Protein AF-A0A1J4Z9C2-F1 (afdb_monomer_lite)

Secondary structure (DSSP, 8-state):
-HHHHHHHTT--EEEETTSTTGGG--TTTEEEE-TTS-HHHHHHHHHHHHT-SSPPPPP---HHHHHHHHHHHHHHHHHH--

Foldseek 3Di:
DVLLVCLQVLQADEEEPPDPCQVVRDPLRFYYDHPPDDVVVVVVRVVVSVPDPDGGDHDDDDVVNVVVVVVVVVVVVVVVVD

Structure (mmCIF, N/CA/C/O backbone):
data_AF-A0A1J4Z9C2-F1
#
_entry.id   AF-A0A1J4Z9C2-F1
#
loop_
_atom_site.group_PDB
_atom_site.id
_atom_site.type_symbol
_atom_site.label_atom_id
_atom_site.label_alt_id
_atom_site.label_comp_id
_atom_site.label_asym_id
_atom_site.label_entity_id
_atom_site.label_seq_id
_atom_site.pdbx_PDB_ins_code
_atom_site.Cartn_x
_atom_site.Cartn_y
_atom_site.Cartn_z
_atom_site.occupancy
_atom_site.B_iso_or_equiv
_atom_site.auth_seq_id
_atom_site.auth_comp_id
_atom_site.auth_asym_id
_atom_site.auth_atom_id
_atom_site.pdbx_PDB_model_num
ATOM 1 N N . MET A 1 1 ? 6.505 -10.546 -1.322 1.00 78.69 1 MET A N 1
ATOM 2 C CA . MET A 1 1 ? 5.907 -9.314 -1.884 1.00 78.69 1 MET A CA 1
ATOM 3 C C . MET A 1 1 ? 4.778 -8.865 -0.961 1.00 78.69 1 MET A C 1
ATOM 5 O O . MET A 1 1 ? 3.615 -9.064 -1.280 1.00 78.69 1 MET A O 1
ATOM 9 N N . VAL A 1 2 ? 5.097 -8.262 0.190 1.00 90.88 2 VAL A N 1
ATOM 10 C CA . VAL A 1 2 ? 4.114 -8.128 1.288 1.00 90.88 2 VAL A CA 1
ATOM 11 C C . VAL A 1 2 ? 2.861 -7.337 0.889 1.00 90.88 2 VAL A C 1
ATOM 13 O O . VAL A 1 2 ? 1.751 -7.742 1.212 1.00 90.88 2 VAL A O 1
ATOM 16 N N . ILE A 1 3 ? 3.011 -6.242 0.136 1.00 95.00 3 ILE A N 1
ATOM 17 C CA . ILE A 1 3 ? 1.868 -5.389 -0.230 1.00 95.00 3 ILE A CA 1
ATOM 18 C C . ILE A 1 3 ? 0.944 -6.073 -1.242 1.00 95.00 3 ILE A C 1
ATOM 20 O O . ILE A 1 3 ? -0.269 -6.092 -1.056 1.00 95.00 3 ILE A O 1
ATOM 24 N N . SER A 1 4 ? 1.499 -6.681 -2.292 1.00 91.88 4 SER A N 1
ATOM 25 C CA . SER A 1 4 ? 0.704 -7.412 -3.286 1.00 91.88 4 SER A CA 1
ATOM 26 C C . SER A 1 4 ? -0.007 -8.624 -2.683 1.00 91.88 4 SER A C 1
ATOM 28 O O . SER A 1 4 ? -1.152 -8.884 -3.035 1.00 91.88 4 SER A O 1
ATOM 30 N N . GLU A 1 5 ? 0.638 -9.335 -1.756 1.00 93.38 5 GLU A N 1
ATOM 31 C CA . GLU A 1 5 ? 0.046 -10.471 -1.038 1.00 93.38 5 GLU A CA 1
ATOM 32 C C . GLU A 1 5 ? -1.093 -10.025 -0.114 1.00 93.38 5 GLU A C 1
ATOM 34 O O . GLU A 1 5 ? -2.164 -10.630 -0.137 1.00 93.38 5 GLU A O 1
ATOM 39 N N . ALA A 1 6 ? -0.910 -8.932 0.635 1.00 95.19 6 ALA A N 1
ATOM 40 C CA . ALA A 1 6 ? -1.961 -8.358 1.473 1.00 95.19 6 ALA A CA 1
ATOM 41 C C . ALA A 1 6 ? -3.192 -7.968 0.638 1.00 95.19 6 ALA A C 1
ATOM 43 O O . ALA A 1 6 ? -4.308 -8.382 0.951 1.00 95.19 6 ALA A O 1
ATOM 44 N N . MET A 1 7 ? -2.993 -7.256 -0.475 1.00 95.19 7 MET A N 1
ATOM 45 C CA . MET A 1 7 ? -4.101 -6.875 -1.357 1.00 95.19 7 MET A CA 1
ATOM 46 C C . MET A 1 7 ? -4.761 -8.092 -2.032 1.00 95.19 7 MET A C 1
ATOM 48 O O . MET A 1 7 ? -5.983 -8.122 -2.186 1.00 95.19 7 MET A O 1
ATOM 52 N N . ALA A 1 8 ? -3.996 -9.124 -2.408 1.00 93.56 8 ALA A N 1
ATOM 53 C CA . ALA A 1 8 ? -4.553 -10.367 -2.955 1.00 93.56 8 ALA A CA 1
ATOM 54 C C . ALA A 1 8 ? -5.438 -11.084 -1.921 1.00 93.56 8 ALA A C 1
ATOM 56 O O . ALA A 1 8 ? -6.540 -11.535 -2.248 1.00 93.56 8 ALA A O 1
ATOM 57 N N . ALA A 1 9 ? -5.002 -11.083 -0.657 1.00 94.94 9 ALA A N 1
ATOM 58 C CA . ALA A 1 9 ? -5.741 -11.582 0.500 1.00 94.94 9 ALA A CA 1
ATOM 59 C C . ALA A 1 9 ? -6.887 -10.659 0.961 1.00 94.94 9 ALA A C 1
ATOM 61 O O . ALA A 1 9 ? -7.538 -10.955 1.962 1.00 94.94 9 ALA A O 1
ATOM 62 N N . ARG A 1 10 ? -7.162 -9.561 0.238 1.00 95.94 10 ARG A N 1
ATOM 63 C CA . ARG A 1 10 ? -8.189 -8.560 0.576 1.00 95.94 10 ARG A CA 1
ATOM 64 C C . ARG A 1 10 ? -7.962 -7.908 1.944 1.00 95.94 10 ARG A C 1
ATOM 66 O O . ARG A 1 10 ? -8.912 -7.566 2.644 1.00 95.94 10 ARG A O 1
ATOM 73 N N . VAL A 1 11 ? -6.702 -7.733 2.329 1.00 95.75 11 VAL A N 1
ATOM 74 C CA . VAL A 1 11 ? -6.295 -6.972 3.511 1.00 95.75 11 VAL A CA 1
ATOM 75 C C . VAL A 1 11 ? -5.988 -5.540 3.067 1.00 95.75 11 VAL A C 1
ATOM 77 O O . VAL A 1 11 ? -5.196 -5.363 2.136 1.00 95.75 11 VAL A O 1
ATOM 80 N N . PRO A 1 12 ? -6.599 -4.510 3.684 1.00 96.88 12 PRO A N 1
ATOM 81 C CA . PRO A 1 12 ? -6.331 -3.132 3.304 1.00 96.88 12 PRO A CA 1
ATOM 82 C C . PRO A 1 12 ? -4.905 -2.740 3.682 1.00 96.88 12 PRO A C 1
ATOM 84 O O . PRO A 1 12 ? -4.374 -3.183 4.702 1.00 96.88 12 PRO A O 1
ATOM 87 N N . VAL A 1 13 ? -4.294 -1.878 2.875 1.00 97.12 13 VAL A N 1
ATOM 88 C CA . VAL A 1 13 ? -2.901 -1.456 3.070 1.00 97.12 13 VAL A CA 1
ATOM 89 C C . VAL A 1 13 ? -2.798 0.051 3.286 1.00 97.12 13 VAL A C 1
ATOM 91 O O . VAL A 1 13 ? -3.549 0.830 2.707 1.00 97.12 13 VAL A O 1
ATOM 94 N N . ALA A 1 14 ? -1.847 0.470 4.115 1.00 97.56 14 ALA A N 1
ATOM 95 C CA . ALA A 1 14 ? -1.391 1.852 4.196 1.00 97.56 14 ALA A CA 1
ATOM 96 C C . ALA A 1 14 ? 0.107 1.846 3.883 1.00 97.56 14 ALA A C 1
ATOM 98 O O . ALA A 1 14 ? 0.884 1.220 4.606 1.00 97.56 14 ALA A O 1
ATOM 99 N N . VAL A 1 15 ? 0.504 2.461 2.771 1.00 97.81 15 VAL A N 1
ATOM 100 C CA . VAL A 1 15 ? 1.884 2.407 2.258 1.00 97.81 15 VAL A CA 1
ATOM 101 C C . VAL A 1 15 ? 2.408 3.797 1.946 1.00 97.81 15 VAL A C 1
ATOM 103 O O . VAL A 1 15 ? 1.630 4.739 1.816 1.00 97.81 15 VAL A O 1
ATOM 106 N N . SER A 1 16 ? 3.726 3.928 1.798 1.00 97.62 16 SER A N 1
ATOM 107 C CA . SER A 1 16 ? 4.312 5.181 1.330 1.00 97.62 16 SER A CA 1
ATOM 108 C C . SER A 1 16 ? 4.198 5.308 -0.187 1.00 97.62 16 SER A C 1
ATOM 110 O O . SER A 1 16 ? 4.131 4.304 -0.898 1.00 97.62 16 SER A O 1
ATOM 112 N N . ASP A 1 17 ? 4.268 6.531 -0.697 1.00 96.94 17 ASP A N 1
ATOM 113 C CA . ASP A 1 17 ? 4.475 6.821 -2.122 1.00 96.94 17 ASP A CA 1
ATOM 114 C C . ASP A 1 17 ? 5.815 6.295 -2.668 1.00 96.94 17 ASP A C 1
ATOM 116 O O . ASP A 1 17 ? 5.934 6.037 -3.862 1.00 96.94 17 ASP A O 1
ATOM 120 N N . ALA A 1 18 ? 6.796 6.043 -1.798 1.00 95.88 18 ALA A N 1
ATOM 121 C CA . ALA A 1 18 ? 8.046 5.361 -2.138 1.00 95.88 18 ALA A CA 1
ATOM 122 C C . ALA A 1 18 ? 7.915 3.825 -2.256 1.00 95.88 18 ALA A C 1
ATOM 124 O O . ALA A 1 18 ? 8.888 3.138 -2.575 1.00 95.88 18 ALA A O 1
ATOM 125 N N . CYS A 1 19 ? 6.743 3.245 -1.975 1.00 94.06 19 CYS A N 1
ATOM 126 C CA . CYS A 1 19 ? 6.527 1.810 -2.117 1.00 94.06 19 CYS A CA 1
ATOM 127 C C . CYS A 1 19 ? 6.457 1.414 -3.599 1.00 94.06 19 CYS A C 1
ATOM 129 O O . CYS A 1 19 ? 5.656 1.955 -4.354 1.00 94.06 19 CYS A O 1
ATOM 131 N N . GLY A 1 20 ? 7.202 0.381 -4.007 1.00 90.50 20 GLY A N 1
ATOM 132 C CA . GLY A 1 20 ? 7.155 -0.124 -5.388 1.00 90.50 20 GLY A CA 1
ATOM 133 C C . GLY A 1 20 ? 5.771 -0.618 -5.841 1.00 90.50 20 GLY A C 1
ATOM 134 O O . GLY A 1 20 ? 5.508 -0.695 -7.035 1.00 90.50 20 GLY A O 1
ATOM 135 N N . ALA A 1 21 ? 4.869 -0.921 -4.901 1.00 91.44 21 ALA A N 1
ATOM 136 C CA . ALA A 1 21 ? 3.482 -1.282 -5.185 1.00 91.44 21 ALA A CA 1
ATOM 137 C C . ALA A 1 21 ? 2.495 -0.105 -5.049 1.00 91.44 21 ALA A C 1
ATOM 139 O O . ALA A 1 21 ? 1.304 -0.314 -5.266 1.00 91.44 21 ALA A O 1
ATOM 140 N N . ALA A 1 22 ? 2.947 1.114 -4.717 1.00 95.38 22 ALA A N 1
ATOM 141 C CA . ALA A 1 22 ? 2.079 2.275 -4.481 1.00 95.38 22 ALA A CA 1
ATOM 142 C C . ALA A 1 22 ? 1.160 2.574 -5.674 1.00 95.38 22 ALA A C 1
ATOM 144 O O . ALA A 1 22 ? -0.021 2.843 -5.486 1.00 95.38 22 ALA A O 1
ATOM 145 N N . ALA A 1 23 ? 1.667 2.422 -6.903 1.00 93.31 23 ALA A N 1
ATOM 146 C CA . ALA A 1 23 ? 0.893 2.607 -8.133 1.00 93.31 23 ALA A CA 1
ATOM 147 C C . ALA A 1 23 ? -0.297 1.634 -8.279 1.00 93.31 23 ALA A C 1
ATOM 149 O O . ALA A 1 23 ? -1.200 1.875 -9.076 1.00 93.31 23 ALA A O 1
ATOM 150 N N . HIS A 1 24 ? -0.307 0.535 -7.522 1.00 92.94 24 HIS A N 1
ATOM 151 C CA . HIS A 1 24 ? -1.378 -0.458 -7.521 1.00 92.94 24 HIS A CA 1
ATOM 15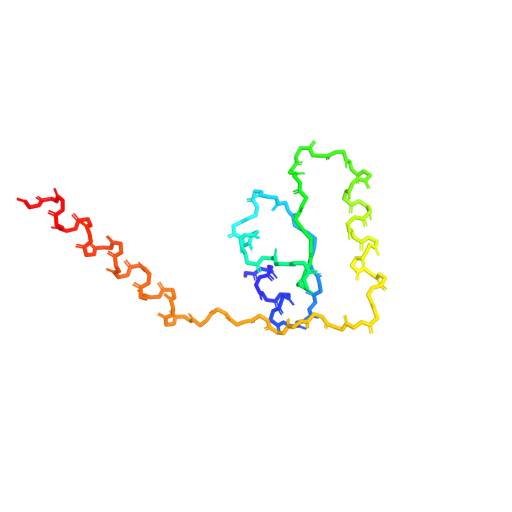2 C C . HIS A 1 24 ? -2.354 -0.297 -6.344 1.00 92.94 24 HI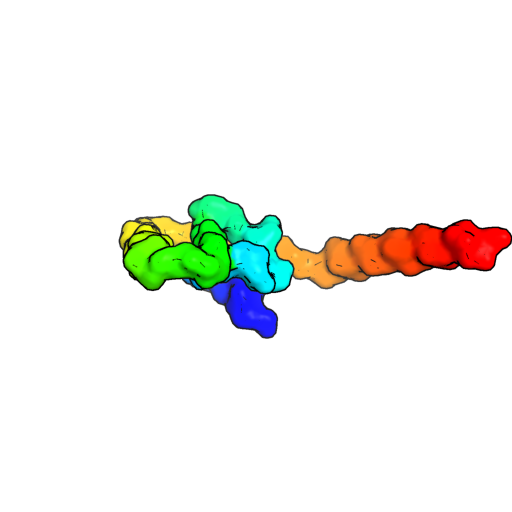S A C 1
ATOM 154 O O . HIS A 1 24 ? -3.388 -0.965 -6.323 1.00 92.94 24 HIS A O 1
ATOM 160 N N . VAL A 1 25 ? -2.059 0.582 -5.379 1.00 95.06 25 VAL A N 1
ATOM 161 C CA . VAL A 1 25 ? -2.930 0.857 -4.229 1.00 95.06 25 VAL A CA 1
ATOM 162 C C . VAL A 1 25 ? -3.909 1.968 -4.602 1.00 95.06 25 VAL A C 1
ATOM 164 O O . VAL A 1 25 ? -3.600 3.154 -4.513 1.00 95.06 25 VAL A O 1
ATOM 167 N N . ASN A 1 26 ? -5.112 1.586 -5.027 1.00 94.19 26 ASN A N 1
ATOM 168 C CA . ASN A 1 26 ? -6.211 2.531 -5.220 1.00 94.19 26 ASN A CA 1
ATOM 169 C C . ASN A 1 26 ? -6.975 2.777 -3.900 1.00 94.19 26 ASN A C 1
ATOM 171 O O . ASN A 1 26 ? -6.757 2.097 -2.896 1.00 94.19 26 ASN A O 1
ATOM 175 N N . ALA A 1 27 ? -7.917 3.725 -3.915 1.00 93.94 27 ALA A N 1
ATOM 176 C CA . ALA A 1 27 ? -8.709 4.084 -2.735 1.00 93.94 27 ALA A CA 1
ATOM 177 C C . ALA A 1 27 ? -9.570 2.930 -2.177 1.00 93.94 27 ALA A C 1
ATOM 179 O O . ALA A 1 27 ? -9.978 2.974 -1.013 1.00 93.94 27 ALA A O 1
ATOM 180 N N . GLU A 1 28 ? -9.862 1.901 -2.979 1.00 94.62 28 GLU A N 1
ATOM 181 C CA . GLU A 1 28 ? -10.594 0.709 -2.539 1.00 94.62 28 GLU A CA 1
ATOM 182 C C . GLU A 1 28 ? -9.685 -0.300 -1.827 1.00 94.62 28 GLU A C 1
ATOM 184 O O . GLU A 1 28 ? -10.118 -0.932 -0.863 1.00 94.62 28 GLU A O 1
ATOM 189 N N . ALA A 1 29 ? -8.435 -0.420 -2.281 1.00 95.62 29 ALA A N 1
ATOM 190 C CA . ALA A 1 29 ? -7.421 -1.325 -1.748 1.00 95.62 29 ALA A CA 1
ATOM 191 C C . ALA A 1 29 ? -6.738 -0.792 -0.483 1.00 95.62 29 ALA A C 1
ATOM 193 O O . ALA A 1 29 ? -6.290 -1.573 0.358 1.00 95.62 29 ALA A O 1
ATOM 194 N N . GLY A 1 30 ? -6.636 0.527 -0.335 1.00 97.00 30 GLY A N 1
ATOM 195 C CA . GLY A 1 30 ? -5.880 1.102 0.762 1.00 97.00 30 GLY A CA 1
ATOM 196 C C . GLY A 1 30 ? -5.677 2.601 0.647 1.00 97.00 30 GLY A C 1
ATOM 197 O O . GLY A 1 30 ? -6.513 3.328 0.109 1.00 97.00 30 GLY A O 1
ATOM 198 N N . GLU A 1 31 ? -4.552 3.056 1.182 1.00 97.94 31 GLU A N 1
ATOM 199 C CA . GLU A 1 31 ? -4.136 4.447 1.126 1.00 97.94 31 GLU A CA 1
ATOM 200 C C . GLU A 1 31 ? -2.624 4.574 0.921 1.00 97.94 31 GLU A C 1
ATOM 202 O O . GLU A 1 31 ? -1.833 3.818 1.491 1.00 97.94 31 GLU A O 1
ATOM 207 N N . VAL A 1 32 ? -2.237 5.555 0.106 1.00 98.19 32 VAL A N 1
ATOM 208 C CA . VAL A 1 32 ? -0.845 5.943 -0.119 1.00 98.19 32 VAL A CA 1
ATOM 209 C C . VAL A 1 32 ? -0.592 7.266 0.598 1.00 98.19 32 VAL A C 1
ATOM 211 O O . VAL A 1 32 ? -1.277 8.256 0.346 1.00 98.19 32 VAL A O 1
ATOM 214 N N . VAL A 1 33 ? 0.396 7.280 1.485 1.00 98.06 33 VAL A N 1
ATOM 215 C CA . VAL A 1 33 ? 0.824 8.451 2.261 1.00 98.06 33 VAL A CA 1
ATOM 216 C C . VAL A 1 33 ? 2.198 8.884 1.755 1.00 98.06 33 VAL A C 1
ATOM 218 O O . VAL A 1 33 ? 3.018 8.034 1.423 1.00 98.06 33 VAL A O 1
ATOM 221 N N . LYS A 1 34 ? 2.502 10.185 1.689 1.00 97.88 34 LYS A N 1
ATOM 222 C CA . LYS A 1 34 ? 3.878 10.576 1.343 1.00 97.88 34 LYS A CA 1
ATOM 223 C C . LYS A 1 34 ? 4.853 10.131 2.429 1.00 97.88 34 LYS A C 1
ATOM 225 O O . LYS A 1 34 ? 4.545 10.248 3.617 1.00 97.88 34 LYS A O 1
ATOM 230 N N . LEU A 1 35 ? 6.022 9.636 2.034 1.00 97.31 35 LEU A N 1
ATOM 231 C CA . LEU A 1 35 ? 7.017 9.103 2.968 1.00 97.31 35 LEU A CA 1
ATOM 232 C C . LEU A 1 35 ? 7.443 10.121 4.040 1.00 97.31 35 LEU A C 1
ATOM 234 O O . LEU A 1 35 ? 7.665 9.745 5.187 1.00 97.31 35 LEU A O 1
ATOM 238 N N . ASP A 1 36 ? 7.527 11.396 3.667 1.00 97.31 36 ASP A N 1
ATOM 239 C CA . ASP A 1 36 ? 7.959 12.510 4.514 1.00 97.31 36 ASP A CA 1
ATOM 240 C C . ASP A 1 36 ? 6.825 13.148 5.335 1.00 97.31 36 ASP A C 1
ATOM 242 O O . ASP A 1 36 ? 7.048 14.115 6.068 1.00 97.31 36 ASP A O 1
ATOM 246 N N . MET A 1 37 ? 5.602 12.620 5.246 1.00 97.56 37 MET A N 1
ATOM 247 C CA . MET A 1 37 ? 4.485 13.138 6.027 1.00 97.56 37 MET A CA 1
ATOM 248 C C . MET A 1 37 ? 4.637 12.842 7.511 1.00 97.56 37 MET A C 1
ATOM 250 O O . MET A 1 37 ? 5.130 11.801 7.944 1.00 97.56 37 MET A O 1
ATOM 254 N N . HIS A 1 38 ? 4.100 13.767 8.301 1.00 98.12 38 HIS A N 1
ATOM 255 C CA . HIS A 1 38 ? 4.046 13.657 9.748 1.00 98.12 38 HIS A CA 1
ATOM 256 C C . HIS A 1 38 ? 3.349 12.358 10.192 1.00 98.12 38 HIS A C 1
ATOM 258 O O . HIS A 1 38 ? 2.340 11.960 9.606 1.00 98.12 38 HIS A O 1
ATOM 264 N N . VAL A 1 39 ? 3.828 11.726 11.270 1.00 98.00 39 VAL A N 1
ATOM 265 C CA . VAL A 1 39 ? 3.336 10.410 11.737 1.00 98.00 39 VAL A CA 1
ATOM 266 C C . VAL A 1 39 ? 1.821 10.378 11.993 1.00 98.00 39 VAL A C 1
ATOM 268 O O . VAL A 1 39 ? 1.163 9.374 11.754 1.00 98.00 39 VAL A O 1
ATOM 271 N N . GLN A 1 40 ? 1.224 11.502 12.379 1.00 98.50 40 GLN A N 1
ATOM 272 C CA . GLN A 1 40 ? -0.222 11.665 12.555 1.00 98.50 40 GLN A CA 1
ATOM 273 C C . GLN A 1 40 ? -0.990 11.337 11.266 1.00 98.50 40 GLN A C 1
ATOM 275 O O . GLN A 1 40 ? -2.055 10.732 11.339 1.00 98.50 40 GLN A O 1
ATOM 280 N N . GLN A 1 41 ? -0.449 11.668 10.088 1.00 98.44 41 GLN A N 1
ATOM 281 C CA . GLN A 1 41 ? -1.075 11.317 8.809 1.00 98.44 41 GLN A CA 1
ATOM 282 C C . GLN A 1 41 ? -1.083 9.805 8.582 1.00 98.44 41 GLN A C 1
ATOM 284 O O . GLN A 1 41 ? -2.095 9.257 8.150 1.00 98.44 41 GLN A O 1
ATOM 289 N N . TRP A 1 42 ? -0.007 9.118 8.968 1.00 98.31 42 TRP A N 1
ATOM 290 C CA . TRP A 1 42 ? 0.058 7.659 8.948 1.00 98.31 42 TRP A CA 1
ATOM 291 C C . TRP A 1 42 ? -0.948 7.024 9.905 1.00 98.31 42 TRP A C 1
ATOM 293 O O . TRP A 1 42 ? -1.658 6.093 9.525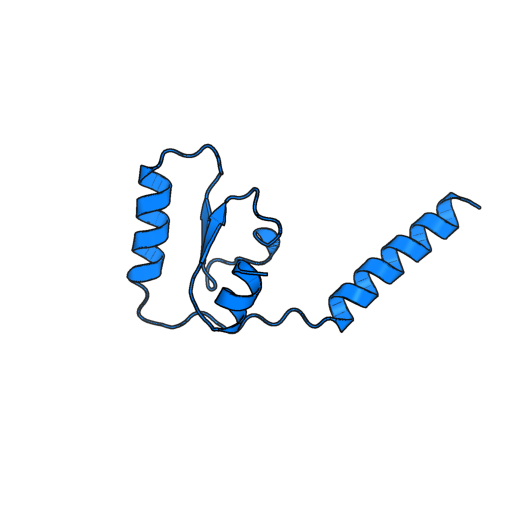 1.00 98.31 42 TRP A O 1
ATOM 303 N N . VAL A 1 43 ? -1.070 7.564 11.121 1.00 98.50 43 VAL A N 1
ATOM 304 C CA . VAL A 1 43 ? -2.070 7.110 12.098 1.00 98.50 43 VAL A CA 1
ATOM 305 C C . VAL A 1 43 ? -3.482 7.256 11.533 1.00 98.50 43 VAL A C 1
ATOM 307 O O . VAL A 1 43 ? -4.280 6.322 11.637 1.00 98.50 43 VAL A O 1
ATOM 310 N N . TYR A 1 44 ? -3.796 8.384 10.890 1.00 98.38 44 TYR A N 1
ATOM 311 C CA . TYR A 1 44 ? -5.102 8.586 10.266 1.00 98.38 44 TYR A CA 1
ATOM 312 C C . TYR A 1 44 ? -5.351 7.627 9.100 1.00 98.38 44 TYR A C 1
ATOM 314 O O . TYR A 1 44 ? -6.446 7.071 9.012 1.00 98.38 44 TYR A O 1
ATOM 322 N N . ALA A 1 45 ? -4.352 7.391 8.248 1.00 98.06 45 ALA A N 1
ATOM 323 C CA . ALA A 1 45 ? -4.464 6.453 7.135 1.00 98.06 45 ALA A CA 1
ATOM 324 C C . ALA A 1 45 ? -4.755 5.029 7.630 1.00 98.06 45 ALA A C 1
ATOM 326 O O . ALA A 1 45 ? -5.720 4.406 7.189 1.00 98.06 45 ALA A O 1
ATOM 327 N N . VAL A 1 46 ? -3.992 4.546 8.617 1.00 97.88 46 VAL A N 1
ATOM 328 C CA . VAL A 1 46 ? -4.213 3.231 9.242 1.00 97.88 46 VAL A CA 1
ATOM 329 C C . VAL A 1 46 ? -5.586 3.163 9.913 1.00 97.88 46 VAL A C 1
ATOM 331 O O . VAL A 1 46 ? -6.323 2.202 9.701 1.00 97.88 46 VAL A O 1
ATOM 334 N N . SER A 1 47 ? -5.976 4.197 10.662 1.00 98.25 47 SER A N 1
ATOM 335 C CA . SER A 1 47 ? -7.284 4.246 11.333 1.00 98.25 47 SER A CA 1
ATOM 336 C C . SER A 1 47 ? -8.439 4.155 10.333 1.00 98.25 47 SER A C 1
ATOM 338 O O . SER A 1 47 ? -9.396 3.418 10.567 1.00 98.25 47 SER A O 1
ATOM 340 N N . ARG A 1 48 ? -8.337 4.836 9.181 1.00 97.25 48 ARG A N 1
ATOM 341 C CA . ARG A 1 48 ? -9.324 4.727 8.094 1.00 97.25 48 ARG A CA 1
ATOM 342 C C . ARG A 1 48 ? -9.411 3.311 7.531 1.00 97.25 48 ARG A C 1
ATOM 344 O O . ARG A 1 48 ? -10.515 2.855 7.253 1.00 97.25 48 ARG A O 1
ATOM 351 N N . GLN A 1 49 ? -8.282 2.612 7.390 1.00 97.19 49 GLN A N 1
ATOM 352 C CA . GLN A 1 49 ? -8.274 1.225 6.915 1.00 97.19 49 GLN A CA 1
ATOM 353 C C . GLN A 1 49 ? -8.911 0.262 7.922 1.00 97.19 49 GLN A C 1
ATOM 355 O O . GLN A 1 49 ? -9.692 -0.603 7.529 1.00 97.19 49 GLN A O 1
ATOM 360 N N . LEU A 1 50 ? -8.631 0.443 9.214 1.00 96.44 50 LEU A N 1
ATOM 361 C CA . LEU A 1 50 ? -9.209 -0.367 10.291 1.00 96.44 50 LEU A CA 1
ATOM 362 C C . LEU A 1 50 ? -10.716 -0.134 10.467 1.00 96.44 50 LEU A C 1
ATOM 364 O O . LEU A 1 50 ? -11.434 -1.046 10.864 1.00 96.44 50 LEU A O 1
ATOM 368 N N . ALA A 1 51 ? -11.206 1.067 10.151 1.00 96.69 51 ALA A N 1
ATOM 369 C CA . ALA A 1 51 ? -12.622 1.415 10.246 1.00 96.69 51 ALA A CA 1
ATOM 370 C C . ALA A 1 51 ? -13.479 0.897 9.071 1.00 96.69 51 ALA A C 1
ATOM 372 O O . ALA A 1 51 ? -14.691 1.127 9.047 1.00 96.69 51 ALA A O 1
ATOM 373 N N . ARG A 1 52 ? -12.887 0.227 8.070 1.00 95.19 52 ARG A N 1
ATOM 374 C CA . ARG A 1 52 ? -13.633 -0.273 6.906 1.00 95.19 52 ARG A CA 1
ATOM 375 C C . ARG A 1 52 ? -14.613 -1.370 7.320 1.00 95.19 52 ARG A C 1
ATOM 377 O O . ARG A 1 52 ? -14.257 -2.334 7.986 1.00 95.19 52 ARG A O 1
ATOM 384 N N . THR A 1 53 ? -15.847 -1.260 6.836 1.00 95.00 53 THR A N 1
ATOM 385 C CA . THR A 1 53 ? -16.906 -2.266 7.041 1.00 95.00 53 THR A CA 1
ATOM 386 C C . THR A 1 53 ? -17.005 -3.275 5.898 1.00 95.00 53 THR A C 1
ATOM 388 O O . THR A 1 53 ? -17.738 -4.257 5.994 1.00 95.00 53 THR A O 1
ATOM 391 N N . ARG A 1 54 ? -16.278 -3.040 4.800 1.00 94.50 54 ARG A N 1
ATOM 392 C CA . ARG A 1 54 ? -16.219 -3.911 3.624 1.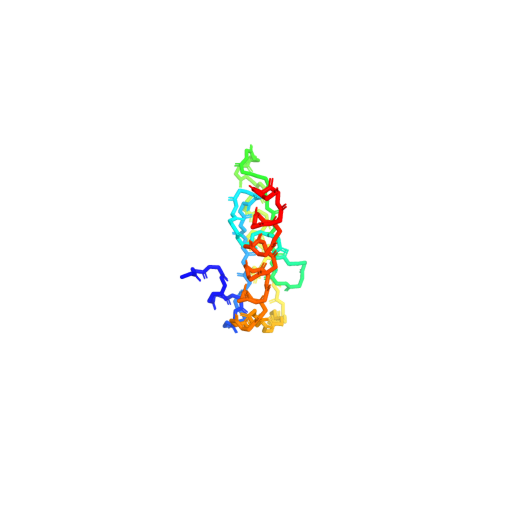00 94.50 54 ARG A CA 1
ATOM 393 C C . ARG A 1 54 ? -14.772 -4.273 3.333 1.00 94.50 54 ARG A C 1
ATOM 395 O O . ARG A 1 54 ? -13.904 -3.400 3.354 1.00 94.50 54 ARG A O 1
ATOM 402 N N . ALA A 1 55 ? -14.541 -5.547 3.032 1.00 92.88 55 ALA A N 1
ATOM 403 C CA . ALA A 1 55 ? -13.238 -6.007 2.579 1.00 92.88 55 ALA A CA 1
ATOM 404 C C . ALA A 1 55 ? -12.876 -5.340 1.235 1.00 92.88 55 ALA A C 1
ATOM 406 O O . ALA A 1 55 ? -13.756 -5.211 0.375 1.00 92.88 55 ALA A O 1
ATOM 407 N N . PRO A 1 56 ? -11.610 -4.937 1.040 1.00 94.75 56 PRO A N 1
ATOM 408 C CA . PRO A 1 56 ? -11.082 -4.534 -0.256 1.00 94.75 56 PRO A CA 1
ATOM 409 C C . PRO A 1 56 ? -11.361 -5.542 -1.382 1.00 94.75 56 PRO A C 1
ATOM 411 O O . PRO A 1 56 ? -11.500 -6.747 -1.125 1.00 94.75 56 PRO A O 1
ATOM 414 N N . PRO A 1 57 ? -11.397 -5.087 -2.647 1.00 92.25 57 PRO A N 1
ATOM 415 C CA . PRO A 1 57 ? -11.400 -5.994 -3.785 1.00 92.25 57 PRO A CA 1
ATOM 416 C C . PRO A 1 57 ? -10.133 -6.859 -3.785 1.00 92.25 57 PRO A C 1
ATOM 418 O O . PRO A 1 57 ? -9.088 -6.473 -3.262 1.00 92.25 57 PRO A O 1
ATOM 421 N N . SER A 1 58 ? -10.220 -8.046 -4.385 1.00 90.50 58 SER A N 1
ATOM 422 C CA . SER A 1 58 ? -9.036 -8.886 -4.568 1.00 90.50 58 SER A CA 1
ATOM 423 C C . SER A 1 58 ? -8.131 -8.265 -5.622 1.00 90.50 58 SER A C 1
ATOM 425 O O . SER A 1 58 ? -8.576 -7.966 -6.730 1.00 90.50 58 SER A O 1
ATOM 427 N N . PHE A 1 59 ? -6.862 -8.082 -5.275 1.00 89.56 59 PHE A N 1
ATOM 428 C CA . PHE A 1 59 ? -5.845 -7.677 -6.231 1.00 89.56 59 PHE A CA 1
ATOM 429 C C . PHE A 1 59 ? -5.294 -8.891 -6.981 1.00 89.56 59 PHE A C 1
ATOM 431 O O . PHE A 1 59 ? -4.809 -9.841 -6.367 1.00 89.56 59 PHE A O 1
ATOM 438 N N . ALA A 1 60 ? -5.307 -8.815 -8.310 1.00 85.56 60 ALA A N 1
ATOM 439 C CA . ALA A 1 60 ? -4.638 -9.765 -9.185 1.00 85.56 60 ALA A CA 1
ATOM 440 C C . ALA A 1 60 ? -3.812 -8.995 -10.222 1.00 85.56 60 ALA A C 1
ATOM 442 O O . ALA A 1 60 ? -4.358 -8.332 -11.103 1.00 85.56 60 ALA A O 1
ATOM 443 N N . ARG A 1 61 ? -2.482 -9.087 -10.121 1.00 83.38 61 ARG A N 1
ATOM 444 C CA . ARG A 1 61 ? -1.566 -8.720 -11.208 1.00 83.38 61 ARG A CA 1
ATOM 445 C C . ARG A 1 61 ? -0.956 -10.001 -11.744 1.00 83.38 61 ARG A C 1
ATOM 447 O O . ARG A 1 61 ? 0.035 -10.495 -11.216 1.00 83.38 61 ARG A O 1
ATOM 454 N N . GLU A 1 62 ? -1.599 -10.542 -12.770 1.00 83.81 62 GLU A N 1
ATOM 455 C CA . GLU A 1 62 ? -1.165 -11.771 -13.423 1.00 83.81 62 GLU A CA 1
ATOM 456 C C . GLU A 1 62 ? 0.263 -11.631 -13.953 1.00 83.81 62 GLU A C 1
ATOM 458 O O . GLU A 1 62 ? 0.603 -10.640 -14.608 1.00 83.81 62 GLU A O 1
ATOM 463 N N . TRP A 1 63 ? 1.083 -12.662 -13.751 1.00 86.75 63 TRP A N 1
ATOM 464 C CA . TRP A 1 63 ? 2.452 -12.703 -14.273 1.00 86.75 63 TRP A CA 1
ATOM 465 C C . TRP A 1 63 ? 2.515 -12.484 -15.786 1.00 86.75 63 TRP A C 1
ATOM 467 O O . TRP A 1 63 ? 3.480 -11.915 -16.282 1.00 86.75 63 TRP A O 1
ATOM 477 N N . ASN A 1 64 ? 1.464 -12.856 -16.522 1.00 87.12 64 ASN A N 1
ATOM 478 C CA . ASN A 1 64 ? 1.360 -12.610 -17.960 1.00 87.12 64 ASN A CA 1
ATOM 479 C C . ASN A 1 64 ? 1.426 -11.110 -18.306 1.00 87.12 64 ASN A C 1
ATOM 481 O O . ASN A 1 64 ? 2.096 -10.727 -19.261 1.00 87.12 64 ASN A O 1
ATOM 485 N N . VAL A 1 65 ? 0.787 -10.250 -17.506 1.00 87.12 65 VAL A N 1
ATOM 486 C CA . VAL A 1 65 ? 0.854 -8.792 -17.697 1.00 87.12 65 VAL A CA 1
ATOM 487 C C . VAL A 1 65 ? 2.286 -8.306 -17.487 1.00 87.12 65 VAL A C 1
ATOM 489 O O . VAL A 1 65 ? 2.828 -7.613 -18.344 1.00 87.12 65 VAL A O 1
ATOM 492 N N . VAL A 1 66 ? 2.927 -8.757 -16.405 1.00 89.06 66 VAL A N 1
ATOM 493 C CA . VAL A 1 66 ? 4.320 -8.409 -16.081 1.00 89.06 66 VAL A CA 1
ATOM 494 C C . VAL A 1 66 ? 5.266 -8.825 -17.209 1.00 89.06 66 VAL A C 1
ATOM 496 O O . VAL A 1 66 ? 6.072 -8.027 -17.675 1.00 89.06 66 VAL A O 1
ATOM 499 N N . VAL A 1 67 ? 5.139 -10.059 -17.698 1.00 94.31 67 VAL A N 1
ATOM 500 C CA . VAL A 1 67 ? 5.980 -10.591 -18.779 1.00 94.31 67 VAL A CA 1
ATOM 501 C C . VAL A 1 67 ? 5.819 -9.765 -20.055 1.00 94.31 67 VAL A C 1
ATOM 503 O O . VAL A 1 67 ? 6.817 -9.438 -20.691 1.00 94.31 67 VAL A O 1
ATOM 506 N N . ARG A 1 68 ? 4.587 -9.392 -20.423 1.00 94.12 68 ARG A N 1
ATOM 507 C CA . ARG A 1 68 ? 4.329 -8.569 -21.617 1.00 94.12 68 ARG A CA 1
ATOM 508 C C . ARG A 1 68 ? 4.941 -7.174 -21.504 1.00 94.12 68 ARG A C 1
ATOM 510 O O . ARG A 1 68 ? 5.530 -6.709 -22.476 1.00 94.12 68 ARG A O 1
ATOM 517 N N . GLU A 1 69 ? 4.831 -6.532 -20.342 1.00 92.56 69 GLU A N 1
ATOM 518 C CA . GLU A 1 69 ? 5.436 -5.216 -20.086 1.00 92.56 69 GLU A CA 1
ATOM 519 C C . GLU A 1 69 ? 6.961 -5.270 -20.242 1.00 92.56 69 GLU A C 1
ATOM 521 O O . GLU A 1 69 ? 7.542 -4.468 -20.972 1.00 92.56 69 GLU A O 1
ATOM 526 N N . PHE A 1 70 ? 7.609 -6.264 -19.631 1.00 94.25 70 PHE A N 1
ATOM 527 C CA . PHE A 1 70 ? 9.060 -6.429 -19.732 1.00 94.25 70 PHE A CA 1
ATOM 528 C C . PHE A 1 70 ? 9.514 -6.803 -21.145 1.00 94.25 70 PHE A C 1
ATOM 530 O O . PHE A 1 70 ? 10.487 -6.239 -21.642 1.00 94.25 70 PHE A O 1
ATOM 537 N N . ALA A 1 71 ? 8.791 -7.691 -21.830 1.00 95.50 71 ALA A N 1
ATOM 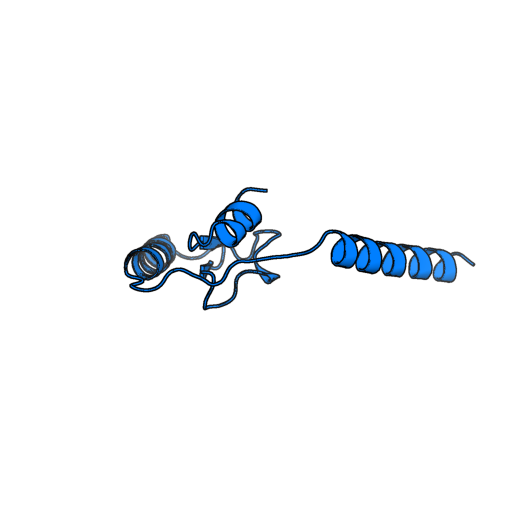538 C CA . ALA A 1 71 ? 9.085 -8.033 -23.219 1.00 95.50 71 ALA A CA 1
ATOM 539 C C . ALA A 1 71 ? 9.011 -6.802 -24.139 1.00 95.50 71 ALA A C 1
ATOM 541 O O . ALA A 1 71 ? 9.847 -6.644 -25.027 1.00 95.50 71 ALA A O 1
ATOM 542 N N . ALA A 1 72 ? 8.044 -5.904 -23.919 1.00 94.62 72 ALA A N 1
ATOM 543 C CA . ALA A 1 72 ? 7.946 -4.655 -24.668 1.00 94.62 72 ALA A CA 1
ATOM 544 C C . ALA A 1 72 ? 9.148 -3.729 -24.416 1.00 94.62 72 ALA A C 1
ATOM 546 O O . ALA A 1 72 ? 9.682 -3.165 -25.370 1.00 94.62 72 ALA A O 1
ATOM 547 N N . ILE A 1 73 ? 9.606 -3.612 -23.164 1.00 94.19 73 ILE A N 1
ATOM 548 C CA . ILE A 1 73 ? 10.798 -2.826 -22.810 1.00 94.19 73 ILE A CA 1
ATOM 549 C C . ILE A 1 73 ? 12.035 -3.378 -23.525 1.00 94.19 73 ILE A C 1
ATOM 551 O O . ILE A 1 73 ? 12.734 -2.620 -24.195 1.00 94.19 73 ILE A O 1
ATOM 555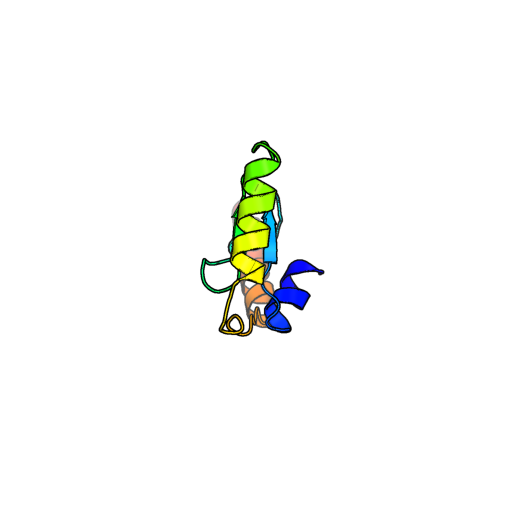 N N . TYR A 1 74 ? 12.278 -4.689 -23.450 1.00 94.94 74 TYR A N 1
ATOM 556 C CA . TYR A 1 74 ? 13.436 -5.306 -24.107 1.00 94.94 74 TYR A CA 1
ATOM 557 C C . TYR A 1 74 ? 13.414 -5.125 -25.627 1.00 94.94 74 TYR A C 1
ATOM 559 O O . TYR A 1 74 ? 14.418 -4.729 -26.211 1.00 94.94 74 TYR A O 1
ATOM 567 N N . ASN A 1 75 ? 12.251 -5.297 -26.259 1.00 93.31 75 ASN A N 1
ATOM 568 C CA . ASN A 1 75 ? 12.100 -5.064 -27.696 1.00 93.31 75 ASN A CA 1
ATOM 569 C C . ASN A 1 75 ? 12.369 -3.608 -28.115 1.00 93.31 75 ASN A C 1
ATOM 571 O O . ASN A 1 75 ? 12.718 -3.371 -29.270 1.00 93.31 75 ASN A O 1
ATOM 575 N N . ASN A 1 76 ? 12.153 -2.631 -27.230 1.00 91.12 76 ASN A N 1
ATOM 576 C CA . ASN A 1 76 ? 12.448 -1.227 -27.519 1.00 91.12 76 ASN A CA 1
ATOM 577 C C . ASN A 1 76 ? 13.945 -0.932 -27.382 1.00 91.12 76 ASN A C 1
ATOM 579 O O . ASN A 1 76 ? 14.508 -0.298 -28.269 1.00 91.12 76 ASN A O 1
ATOM 583 N N . VAL A 1 77 ? 14.598 -1.460 -26.343 1.00 91.25 77 VAL A N 1
ATOM 584 C CA . VAL A 1 77 ? 16.055 -1.333 -26.166 1.00 91.25 77 VAL A CA 1
ATOM 585 C C . VAL A 1 77 ? 16.804 -1.943 -27.356 1.00 91.25 77 VAL A C 1
ATOM 587 O O . VAL A 1 77 ? 17.694 -1.306 -27.914 1.00 91.25 77 VAL A O 1
ATOM 590 N N . ASP A 1 78 ? 16.388 -3.120 -27.828 1.00 84.00 78 ASP A N 1
ATOM 591 C CA . ASP A 1 78 ? 16.991 -3.776 -28.999 1.00 84.00 78 ASP A CA 1
ATOM 592 C C . ASP A 1 78 ? 16.871 -2.959 -30.298 1.00 84.00 78 ASP A C 1
ATOM 594 O O . ASP A 1 78 ? 17.659 -3.152 -31.227 1.00 84.00 78 ASP A O 1
ATOM 598 N N . LYS A 1 79 ? 15.876 -2.069 -30.395 1.00 80.12 79 LYS A N 1
ATOM 599 C CA . LYS A 1 79 ? 15.692 -1.179 -31.550 1.00 80.12 79 LYS A CA 1
ATOM 600 C C . LYS A 1 79 ? 16.533 0.089 -31.461 1.00 80.12 79 LYS A C 1
ATOM 602 O O . LYS A 1 79 ? 16.894 0.604 -32.506 1.00 80.12 79 LYS A O 1
ATOM 607 N N . GLU A 1 80 ? 16.823 0.591 -30.262 1.00 71.69 80 GLU A N 1
ATOM 608 C CA . GLU A 1 80 ? 17.659 1.788 -30.061 1.00 71.69 80 GLU A CA 1
ATOM 609 C C . GLU A 1 80 ? 19.161 1.496 -30.203 1.00 71.69 80 GLU A C 1
ATOM 611 O O . GLU A 1 80 ? 19.947 2.399 -30.472 1.00 71.69 80 GLU A O 1
ATOM 616 N N . VAL A 1 81 ? 19.563 0.234 -30.028 1.00 70.94 81 VAL A N 1
ATOM 617 C CA . VAL A 1 81 ? 20.959 -0.220 -30.166 1.00 70.94 81 VAL A CA 1
ATOM 618 C C . VAL A 1 81 ? 21.334 -0.548 -31.626 1.00 70.94 81 VAL A C 1
ATOM 620 O O . VAL A 1 81 ? 22.516 -0.722 -31.926 1.00 70.94 81 VAL A O 1
ATOM 623 N N . LYS A 1 82 ? 20.358 -0.631 -32.540 1.00 54.69 82 LYS A N 1
ATOM 624 C CA . LYS A 1 82 ? 20.563 -0.900 -33.976 1.00 54.69 82 LYS A CA 1
ATOM 625 C C . LYS A 1 82 ? 20.542 0.374 -34.807 1.00 54.69 82 LYS A C 1
ATOM 627 O O . LYS A 1 82 ? 21.353 0.431 -35.756 1.00 54.69 82 LYS A O 1
#

Radius of gyration: 16.42 Å; chains: 1; bounding box: 38×26×46 Å

Sequence (82 aa):
MVISEAMAARVPVAVSDACGAAAHVNAEAGEVVKLDMHVQQWVYAVSRQLARTRAPPSFAREWNVVVREFAAIYNNVDKEVK

pLDDT: mean 92.95, std 6.96, range [54.69, 98.5]